Protein AF-A0A968ZYG7-F1 (afdb_monomer_lite)

Sequence (45 aa):
MSTLIFDFDGTIADTLETVFQITNRLAPRYGYRPRTPEQLAALQD

Structure (mmCIF, N/CA/C/O backbone):
data_AF-A0A968ZYG7-F1
#
_entry.id   AF-A0A968ZYG7-F1
#
loop_
_atom_site.group_PDB
_atom_site.id
_atom_site.type_symbol
_atom_site.label_atom_id
_atom_site.label_alt_id
_atom_site.label_comp_id
_atom_site.label_asym_id
_atom_site.label_entity_id
_atom_site.label_seq_id
_atom_site.pdbx_PDB_ins_code
_atom_site.Cartn_x
_atom_site.Cartn_y
_atom_site.Cartn_z
_atom_site.occupancy
_atom_site.B_iso_or_equiv
_atom_site.auth_seq_id
_atom_site.auth_comp_id
_atom_site.auth_asym_id
_atom_site.auth_atom_id
_atom_site.pdbx_PDB_model_num
ATOM 1 N N . MET A 1 1 ? -26.872 5.021 23.862 1.00 69.31 1 MET A N 1
ATOM 2 C CA . MET A 1 1 ? -25.716 4.126 23.655 1.00 69.31 1 MET A CA 1
ATOM 3 C C . MET A 1 1 ? -25.045 4.581 22.371 1.00 69.31 1 MET A C 1
ATOM 5 O O . MET A 1 1 ? -25.753 4.703 21.380 1.00 69.31 1 MET A O 1
ATOM 9 N N . SER A 1 2 ? -23.768 4.957 22.410 1.00 86.56 2 SER A N 1
ATOM 10 C CA . SER A 1 2 ? -23.042 5.486 21.248 1.00 86.56 2 SER A CA 1
ATOM 11 C C . SER A 1 2 ? -22.024 4.466 20.748 1.00 86.56 2 SER A C 1
ATOM 13 O O . SER A 1 2 ? -21.330 3.833 21.541 1.00 86.56 2 SER A O 1
ATOM 15 N N . THR A 1 3 ? -21.944 4.319 19.429 1.00 91.88 3 THR A N 1
ATOM 16 C CA . THR A 1 3 ? -20.965 3.470 18.745 1.00 91.88 3 THR A CA 1
ATOM 17 C C . THR A 1 3 ? -20.041 4.374 17.947 1.00 91.88 3 THR A C 1
ATOM 19 O O . THR A 1 3 ? -20.520 5.207 17.180 1.00 91.88 3 THR A O 1
ATOM 22 N N . LEU A 1 4 ? -18.730 4.215 18.132 1.00 93.31 4 LEU A N 1
ATOM 23 C CA . LEU A 1 4 ? -17.720 4.852 17.292 1.00 93.31 4 LEU A CA 1
ATOM 24 C C . LEU A 1 4 ? -17.154 3.824 16.318 1.00 93.31 4 LEU A C 1
ATOM 26 O O . LEU A 1 4 ? -16.797 2.717 16.719 1.00 93.31 4 LEU A O 1
ATOM 30 N N . ILE A 1 5 ? -17.071 4.219 15.053 1.00 96.00 5 ILE A N 1
ATOM 31 C CA . ILE A 1 5 ? -16.459 3.446 13.978 1.00 96.00 5 ILE A CA 1
ATOM 32 C C . ILE A 1 5 ? -15.286 4.264 13.462 1.00 96.00 5 ILE A C 1
ATOM 34 O O . ILE A 1 5 ? -15.416 5.470 13.252 1.00 96.00 5 ILE A O 1
ATOM 38 N N . PHE A 1 6 ? -14.163 3.589 13.264 1.00 96.69 6 PHE A N 1
ATOM 39 C CA . PHE A 1 6 ? -12.963 4.159 12.679 1.00 96.69 6 PHE A CA 1
ATOM 40 C C . PHE A 1 6 ? -12.604 3.380 11.426 1.00 96.69 6 PHE A C 1
ATOM 42 O O . PHE A 1 6 ? -12.839 2.171 11.348 1.00 96.69 6 PHE A O 1
ATOM 49 N N . ASP A 1 7 ? -12.011 4.091 10.478 1.00 96.62 7 ASP A N 1
ATOM 50 C CA . ASP A 1 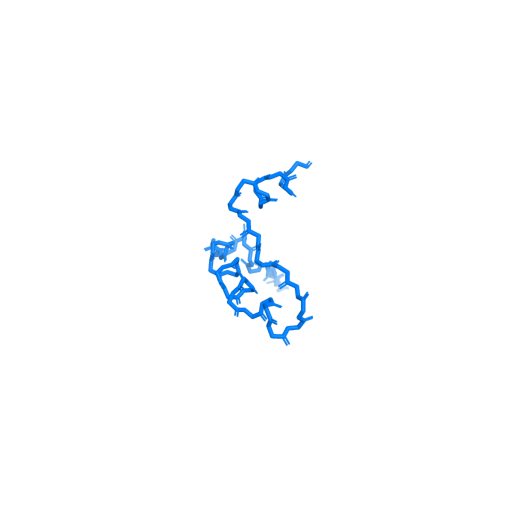7 ? -11.240 3.460 9.421 1.00 96.62 7 ASP A CA 1
ATOM 51 C C . ASP A 1 7 ? -10.000 2.765 10.014 1.00 96.62 7 ASP A C 1
ATOM 53 O O . ASP A 1 7 ? -9.584 3.053 11.142 1.00 96.62 7 ASP A O 1
ATOM 57 N N . PHE A 1 8 ? -9.430 1.818 9.278 1.00 96.44 8 PHE A N 1
ATOM 58 C CA . PHE A 1 8 ? -8.264 1.064 9.716 1.00 96.44 8 PHE A CA 1
ATOM 59 C C . PHE A 1 8 ? -6.964 1.660 9.173 1.00 96.44 8 PHE A C 1
ATOM 61 O O . PHE A 1 8 ? -6.148 2.158 9.955 1.00 96.44 8 PHE A O 1
ATOM 68 N N . ASP A 1 9 ? -6.774 1.617 7.854 1.00 96.19 9 ASP A N 1
ATOM 69 C CA . ASP A 1 9 ? -5.518 1.987 7.200 1.00 96.19 9 ASP A CA 1
ATOM 70 C C . ASP A 1 9 ? -5.260 3.494 7.328 1.00 96.19 9 ASP A C 1
ATOM 72 O O . ASP A 1 9 ? -6.114 4.323 7.033 1.00 96.19 9 ASP A O 1
ATOM 76 N N . GLY A 1 10 ? -4.087 3.871 7.830 1.00 92.00 10 GLY A N 1
ATOM 77 C CA . GLY A 1 10 ? -3.724 5.270 8.071 1.00 92.00 10 GLY A CA 1
ATOM 78 C C . GLY A 1 10 ? -4.474 5.949 9.228 1.00 92.00 10 GLY A C 1
ATOM 79 O O . GLY A 1 10 ? -4.158 7.091 9.550 1.00 92.00 10 GLY A O 1
ATOM 80 N N . THR A 1 11 ? -5.424 5.262 9.879 1.00 96.12 11 THR A N 1
ATOM 81 C CA . THR A 1 11 ? -6.158 5.769 11.054 1.00 96.12 11 THR A CA 1
ATOM 82 C C . THR A 1 11 ? -5.788 5.002 12.324 1.00 96.12 11 THR A C 1
ATOM 84 O O . THR A 1 11 ? -5.297 5.596 13.281 1.00 96.12 11 THR A O 1
ATOM 87 N N . ILE A 1 12 ? -6.002 3.682 12.347 1.00 97.56 12 ILE A N 1
ATOM 88 C CA . ILE A 1 12 ? -5.616 2.808 13.469 1.00 97.56 12 ILE A CA 1
ATOM 89 C C . ILE A 1 12 ? -4.208 2.239 13.254 1.00 97.56 12 ILE A C 1
ATOM 91 O O . ILE A 1 12 ? -3.480 2.035 14.227 1.00 97.56 12 ILE A O 1
ATOM 95 N N . ALA A 1 13 ? -3.821 1.973 12.004 1.00 96.88 13 ALA A N 1
ATOM 96 C CA . ALA A 1 13 ? -2.547 1.344 11.675 1.00 96.88 13 ALA A CA 1
ATOM 97 C C . ALA A 1 13 ? -1.851 2.023 10.488 1.00 96.88 13 ALA A C 1
ATOM 99 O O . ALA A 1 13 ? -2.475 2.281 9.461 1.00 96.88 13 ALA A O 1
ATOM 100 N N . ASP A 1 14 ? -0.541 2.252 10.609 1.00 96.62 14 ASP A N 1
ATOM 101 C CA . A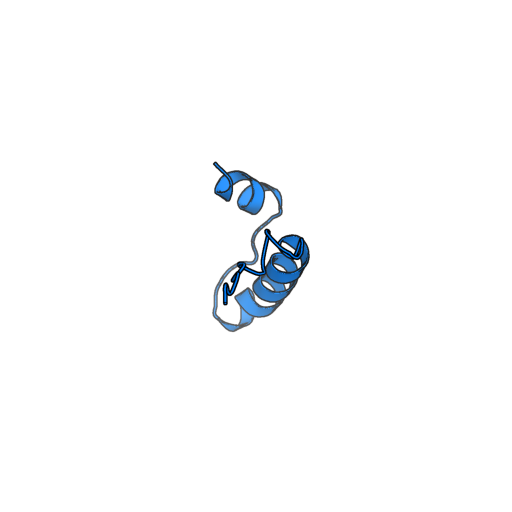SP A 1 14 ? 0.305 2.662 9.484 1.00 96.62 14 ASP A CA 1
ATOM 102 C C . ASP A 1 14 ? 0.658 1.435 8.636 1.00 96.62 14 ASP A C 1
ATOM 104 O O . ASP A 1 14 ? 1.538 0.637 8.966 1.00 96.62 14 ASP A O 1
ATOM 108 N N . THR A 1 15 ? -0.113 1.235 7.571 1.00 97.06 15 THR A N 1
ATOM 109 C CA . THR A 1 15 ? -0.046 0.045 6.715 1.00 97.06 15 THR A CA 1
ATOM 110 C C . THR A 1 15 ? 0.476 0.347 5.315 1.00 97.06 15 THR A C 1
ATOM 112 O O . THR A 1 15 ? 0.635 -0.583 4.517 1.00 97.06 15 THR A O 1
ATOM 115 N N . LEU A 1 16 ? 0.787 1.611 5.007 1.00 95.00 16 LEU A N 1
ATOM 116 C CA . LEU A 1 16 ? 1.083 2.062 3.647 1.00 95.00 16 LEU A CA 1
ATOM 117 C C . LEU A 1 16 ? 2.260 1.300 3.033 1.00 95.00 16 LEU A C 1
ATOM 119 O O . LEU A 1 16 ? 2.151 0.781 1.921 1.00 95.00 16 LEU A O 1
ATOM 123 N N . GLU A 1 17 ? 3.364 1.177 3.772 1.00 95.44 17 GLU A N 1
ATOM 124 C CA . GLU A 1 17 ? 4.540 0.435 3.314 1.00 95.44 17 GLU A CA 1
ATOM 125 C C . GLU A 1 17 ? 4.199 -1.038 3.050 1.00 95.44 17 GLU A C 1
ATOM 127 O O . GLU A 1 17 ? 4.554 -1.593 2.010 1.00 95.44 17 GLU A O 1
ATOM 132 N N . THR A 1 18 ? 3.444 -1.671 3.950 1.00 97.06 18 THR A N 1
ATOM 133 C CA . THR A 1 18 ? 3.079 -3.089 3.824 1.00 97.06 18 THR A CA 1
ATOM 134 C C . THR A 1 18 ? 2.211 -3.331 2.589 1.00 97.06 18 THR A C 1
ATOM 136 O O . THR A 1 18 ? 2.487 -4.238 1.795 1.00 97.06 18 THR A O 1
ATOM 139 N N . VAL A 1 19 ? 1.189 -2.498 2.379 1.00 96.44 19 VAL A N 1
ATOM 140 C CA . VAL A 1 19 ? 0.315 -2.570 1.200 1.00 96.44 19 VAL A CA 1
ATOM 141 C C . VAL A 1 19 ? 1.115 -2.316 -0.078 1.00 96.44 19 VAL A C 1
ATOM 143 O O . VAL A 1 19 ? 0.956 -3.048 -1.060 1.00 96.44 19 VAL A O 1
ATOM 146 N N . PHE A 1 20 ? 2.029 -1.345 -0.069 1.00 96.94 20 PHE A N 1
ATOM 147 C CA . PHE A 1 20 ? 2.911 -1.062 -1.197 1.00 96.94 20 PHE A CA 1
ATOM 148 C C . PHE A 1 20 ? 3.782 -2.270 -1.572 1.00 96.94 20 PHE A C 1
ATOM 150 O O . PHE A 1 20 ? 3.822 -2.664 -2.739 1.00 96.94 20 PHE A O 1
ATOM 157 N N . GLN A 1 21 ? 4.411 -2.935 -0.599 1.00 98.00 21 GLN A N 1
ATOM 158 C CA . GLN A 1 21 ? 5.230 -4.123 -0.864 1.00 98.00 21 GLN A CA 1
ATOM 159 C C . GLN A 1 21 ? 4.400 -5.292 -1.415 1.00 98.00 21 GLN A C 1
ATOM 161 O O . GLN A 1 21 ? 4.804 -5.958 -2.375 1.00 98.00 21 GLN A O 1
ATOM 166 N N . ILE A 1 22 ? 3.216 -5.542 -0.846 1.00 98.06 22 ILE A N 1
ATOM 167 C CA . ILE A 1 22 ? 2.322 -6.617 -1.301 1.00 98.06 22 ILE A CA 1
ATOM 168 C C . ILE A 1 22 ? 1.870 -6.365 -2.740 1.00 98.06 22 ILE A C 1
ATOM 170 O O . ILE A 1 22 ? 1.938 -7.270 -3.577 1.00 98.06 22 ILE A O 1
ATOM 174 N N . THR A 1 23 ? 1.422 -5.146 -3.035 1.00 97.44 23 THR A N 1
ATOM 175 C CA . THR A 1 23 ? 0.912 -4.782 -4.361 1.00 97.44 23 THR A CA 1
ATOM 176 C C . THR A 1 23 ? 2.018 -4.804 -5.412 1.00 97.44 23 THR A C 1
ATOM 178 O O . THR A 1 23 ? 1.823 -5.409 -6.466 1.00 97.44 23 THR A O 1
ATOM 181 N N . ASN A 1 24 ? 3.214 -4.293 -5.109 1.00 98.00 24 ASN A N 1
ATOM 182 C CA . AS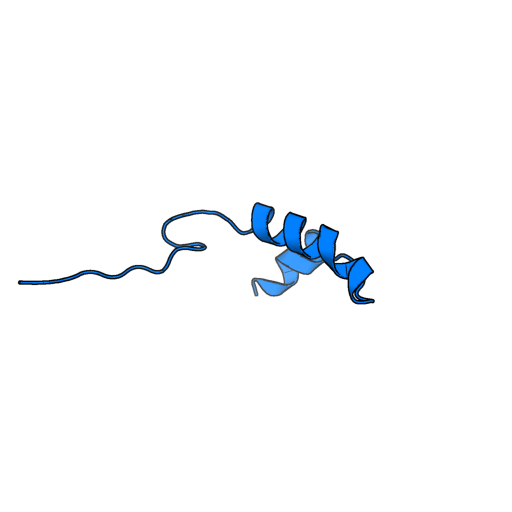N A 1 24 ? 4.375 -4.394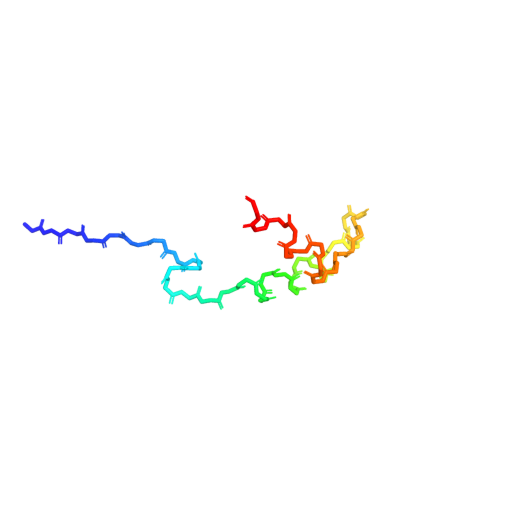 -5.997 1.00 98.00 24 ASN A CA 1
ATOM 183 C C . ASN A 1 24 ? 4.783 -5.839 -6.285 1.00 98.00 24 ASN A C 1
ATOM 185 O O . ASN A 1 24 ? 5.085 -6.177 -7.429 1.00 98.00 24 ASN A O 1
ATOM 189 N N . ARG A 1 25 ? 4.746 -6.717 -5.278 1.00 98.38 25 ARG A N 1
ATOM 190 C CA . ARG A 1 25 ? 5.019 -8.149 -5.464 1.00 98.38 25 ARG A CA 1
ATOM 191 C C . ARG A 1 25 ? 4.005 -8.816 -6.400 1.00 98.38 25 ARG A C 1
ATOM 193 O O . ARG A 1 25 ? 4.352 -9.760 -7.109 1.00 98.38 25 ARG A O 1
ATOM 200 N N . LEU A 1 26 ? 2.750 -8.366 -6.388 1.00 98.50 26 LEU A N 1
ATOM 201 C CA . LEU A 1 26 ? 1.679 -8.918 -7.221 1.00 98.50 26 LEU A CA 1
ATOM 202 C C . LEU A 1 26 ? 1.622 -8.296 -8.621 1.00 98.50 26 LEU A C 1
ATOM 204 O O . LEU A 1 26 ? 1.225 -8.990 -9.555 1.00 98.50 26 LEU A O 1
ATOM 208 N N . ALA A 1 27 ? 2.040 -7.040 -8.785 1.00 98.38 27 ALA A N 1
ATOM 209 C CA . ALA A 1 27 ? 1.898 -6.267 -10.019 1.00 98.38 27 ALA A CA 1
ATOM 210 C C . ALA A 1 27 ? 2.369 -7.004 -11.295 1.00 98.38 27 ALA A C 1
ATOM 212 O O . ALA A 1 27 ? 1.578 -7.074 -12.243 1.00 98.38 27 ALA A O 1
ATOM 213 N N . PRO A 1 28 ? 3.552 -7.662 -11.329 1.00 98.25 28 PRO A N 1
ATOM 214 C CA . PRO A 1 28 ? 4.007 -8.3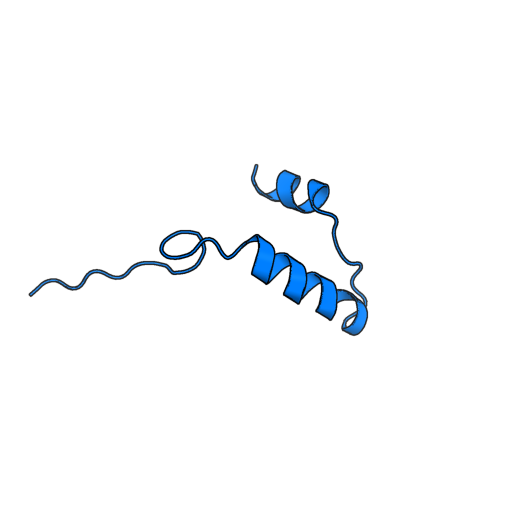67 -12.529 1.00 98.25 28 PRO A CA 1
ATOM 215 C C . PRO A 1 28 ? 3.080 -9.506 -12.966 1.00 98.25 28 PRO A C 1
ATOM 217 O O . PRO A 1 28 ? 2.969 -9.778 -14.158 1.00 98.25 28 PRO A O 1
ATOM 220 N N . ARG A 1 29 ? 2.373 -10.154 -12.025 1.00 98.31 29 ARG A N 1
ATOM 221 C CA . ARG A 1 29 ? 1.436 -11.254 -12.328 1.00 98.31 29 ARG A CA 1
ATOM 222 C C . ARG A 1 29 ? 0.232 -10.792 -13.145 1.00 98.31 29 ARG A C 1
ATOM 224 O O . ARG A 1 29 ? -0.396 -11.609 -13.805 1.00 98.31 29 ARG A O 1
ATOM 231 N N . TYR A 1 30 ? -0.067 -9.499 -13.103 1.00 97.56 30 TYR A N 1
ATOM 232 C CA . TYR A 1 30 ? -1.187 -8.878 -13.801 1.00 97.56 30 TYR A CA 1
ATOM 233 C C . TYR A 1 30 ? -0.729 -7.961 -14.945 1.00 97.56 30 TYR A C 1
ATOM 235 O O . TYR A 1 30 ? -1.524 -7.194 -15.474 1.00 97.56 30 TYR A O 1
ATOM 243 N N . GLY A 1 31 ? 0.551 -8.018 -15.334 1.00 97.94 31 GLY A N 1
ATOM 244 C CA . GLY A 1 31 ? 1.099 -7.192 -16.415 1.00 97.94 31 GLY A CA 1
ATOM 245 C C . GLY A 1 31 ? 1.383 -5.736 -16.028 1.00 97.94 31 GLY A C 1
ATOM 246 O O . GLY A 1 31 ? 1.702 -4.927 -16.899 1.00 97.94 31 GLY A O 1
ATOM 247 N N . TYR A 1 32 ? 1.311 -5.390 -14.739 1.00 97.75 32 TYR A N 1
ATOM 248 C CA . TYR A 1 32 ? 1.677 -4.065 -14.242 1.00 97.75 32 TYR A CA 1
ATOM 249 C C . TYR A 1 32 ? 3.144 -4.022 -13.812 1.00 97.75 32 TYR A C 1
ATOM 251 O O . TYR A 1 32 ? 3.703 -4.995 -13.301 1.00 97.75 32 TYR A O 1
ATOM 259 N N . ARG A 1 33 ? 3.778 -2.861 -13.990 1.00 97.25 33 ARG A N 1
ATOM 260 C CA . ARG A 1 33 ? 5.131 -2.615 -13.481 1.00 97.25 33 ARG A CA 1
ATOM 261 C C . ARG A 1 33 ? 5.061 -2.275 -11.985 1.00 97.25 33 ARG A C 1
ATOM 263 O O . ARG A 1 33 ? 4.200 -1.472 -11.619 1.00 97.25 33 ARG A O 1
ATOM 270 N N . PRO A 1 34 ? 5.949 -2.830 -11.139 1.00 97.50 34 PRO A N 1
ATOM 271 C CA . PRO A 1 34 ? 6.122 -2.346 -9.773 1.00 97.50 34 PRO A CA 1
ATOM 272 C C . PRO A 1 34 ? 6.435 -0.845 -9.766 1.00 97.50 34 PRO A C 1
ATOM 274 O O . PRO A 1 34 ? 7.109 -0.348 -10.673 1.00 97.50 34 PRO A O 1
ATOM 277 N N . ARG A 1 35 ? 5.944 -0.133 -8.754 1.00 96.50 35 ARG A N 1
ATOM 278 C CA . ARG A 1 35 ? 6.217 1.291 -8.536 1.00 96.50 35 ARG A CA 1
ATOM 279 C C . ARG A 1 35 ? 7.392 1.498 -7.591 1.00 96.50 35 ARG A C 1
ATOM 281 O O . ARG A 1 35 ? 7.686 0.634 -6.767 1.00 96.50 35 ARG A O 1
ATOM 288 N N . THR A 1 36 ? 8.036 2.655 -7.690 1.00 96.56 36 THR A N 1
ATOM 289 C CA . THR A 1 36 ? 9.092 3.073 -6.759 1.00 96.56 36 THR A CA 1
ATOM 290 C C . THR A 1 36 ? 8.515 3.863 -5.575 1.00 96.56 36 THR A C 1
ATOM 292 O O . THR A 1 36 ? 7.397 4.379 -5.679 1.00 96.56 36 THR A O 1
ATOM 295 N N . PRO A 1 37 ? 9.238 3.972 -4.445 1.00 94.25 37 PRO A N 1
ATOM 296 C CA . PRO A 1 37 ? 8.810 4.797 -3.314 1.00 94.25 37 PRO A CA 1
ATOM 297 C C . PRO A 1 37 ? 8.566 6.266 -3.686 1.00 94.25 37 PRO A C 1
ATOM 299 O O . PRO A 1 37 ? 7.631 6.880 -3.188 1.00 94.25 37 PRO A O 1
ATOM 302 N N . GLU A 1 38 ? 9.340 6.826 -4.616 1.00 95.12 38 GLU A N 1
ATOM 303 C CA . GLU A 1 38 ? 9.185 8.214 -5.077 1.00 95.12 38 GLU A CA 1
ATOM 304 C C . GLU A 1 38 ? 7.874 8.397 -5.849 1.00 95.12 38 GLU A C 1
ATOM 306 O O . GLU A 1 38 ? 7.181 9.399 -5.690 1.00 95.12 38 GLU A O 1
ATOM 311 N N . GLN A 1 39 ? 7.497 7.397 -6.653 1.00 94.69 39 GLN A N 1
ATOM 312 C CA . GLN A 1 39 ? 6.201 7.376 -7.330 1.00 94.69 39 GLN A CA 1
ATOM 313 C C . GLN A 1 39 ? 5.039 7.211 -6.353 1.00 94.69 39 GLN A C 1
ATOM 315 O O . GLN A 1 39 ? 3.940 7.643 -6.676 1.00 94.69 39 GLN A O 1
ATOM 320 N N . LEU A 1 40 ? 5.251 6.558 -5.205 1.00 93.19 40 LEU A N 1
ATOM 321 C CA . LEU A 1 40 ? 4.250 6.473 -4.144 1.00 93.19 40 LEU A CA 1
ATOM 322 C C . LEU A 1 40 ? 4.100 7.816 -3.422 1.00 93.19 40 LEU A C 1
ATOM 324 O O . LEU A 1 40 ? 2.976 8.261 -3.225 1.00 93.19 40 LEU A O 1
ATOM 328 N N . ALA A 1 41 ? 5.213 8.469 -3.081 1.00 91.00 41 ALA A N 1
ATOM 329 C CA . ALA A 1 41 ? 5.214 9.774 -2.423 1.00 91.00 41 ALA A CA 1
ATOM 330 C C . ALA A 1 41 ? 4.486 10.840 -3.258 1.00 91.00 41 ALA A C 1
ATOM 332 O O . ALA A 1 41 ? 3.691 11.600 -2.724 1.00 91.00 41 ALA A O 1
ATOM 333 N N . ALA A 1 42 ? 4.662 10.822 -4.583 1.00 91.94 42 ALA A N 1
ATOM 334 C CA . ALA A 1 42 ? 3.965 11.724 -5.502 1.00 91.94 42 ALA A CA 1
ATOM 335 C C . ALA A 1 42 ? 2.436 11.507 -5.596 1.00 91.94 42 ALA A C 1
ATOM 337 O O . ALA A 1 42 ? 1.761 12.261 -6.287 1.00 91.94 42 ALA A O 1
ATOM 338 N N . LEU A 1 43 ? 1.882 10.456 -4.974 1.00 85.69 43 LEU A N 1
ATOM 339 C CA . LEU A 1 43 ? 0.431 10.210 -4.913 1.00 85.69 43 LEU A CA 1
ATOM 340 C C . LEU A 1 43 ? -0.209 10.774 -3.640 1.00 85.69 43 LEU A C 1
ATOM 342 O O . LEU A 1 43 ? -1.424 10.671 -3.496 1.00 85.69 43 LEU A O 1
ATOM 346 N N . GLN A 1 44 ? 0.600 11.266 -2.699 1.00 74.12 44 GLN A N 1
ATOM 347 C CA . GLN A 1 44 ? 0.136 11.805 -1.419 1.00 74.12 44 GLN A CA 1
ATOM 348 C C . GLN A 1 44 ? -0.111 13.325 -1.462 1.00 74.12 44 GLN A C 1
ATOM 350 O O . GLN A 1 44 ? -0.471 13.892 -0.431 1.00 74.12 44 GLN A O 1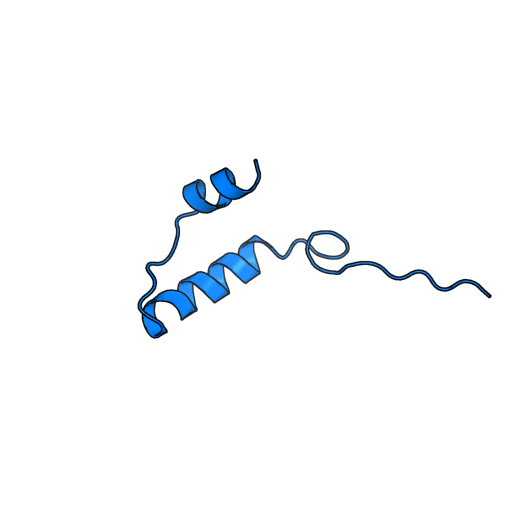
ATOM 355 N N . ASP A 1 45 ? 0.054 13.945 -2.637 1.00 52.81 45 ASP A N 1
ATOM 356 C CA . ASP A 1 45 ? -0.309 15.337 -2.952 1.00 52.81 45 ASP A CA 1
ATOM 357 C C . ASP A 1 45 ? -1.765 15.444 -3.449 1.00 52.81 45 ASP A C 1
ATOM 359 O O . ASP A 1 45 ? -2.448 16.427 -3.077 1.00 52.81 45 ASP A O 1
#

pLDDT: mean 93.72, std 8.4, range [52.81, 98.5]

Radius of gyration: 14.66 Å; chains: 1; bounding box: 35×27×40 Å

Foldseek 3Di:
DDDDDDDPDPTVDPCLVVVLVVCCVCQVVVVHHRDDPVRVVVVVD

Secondary structure (DSSP, 8-state):
-------SBTTTB--HHHHHHHHHHHGGGGTPPPPPHHHHHTT--